Protein AF-A0A7W6CTG7-F1 (afdb_monomer_lite)

Secondary structure (DSSP, 8-state):
--TTTTTHHHHHHHHHHHTT-SSPPPHHHHHHHHTTS---GGGHHHHHHHHHHS-HHHHHHHHHTTS--HHHHHHHHHHTT--TTSHHHHHHHHHHHS---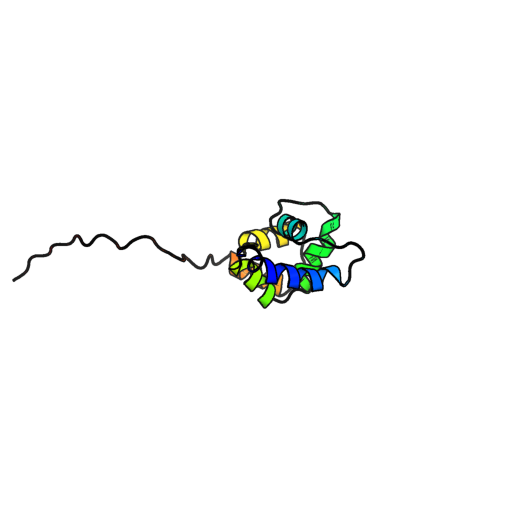-S---S-----------

Structure (mmCIF, N/CA/C/O backbone):
data_AF-A0A7W6CTG7-F1
#
_entry.id   AF-A0A7W6CTG7-F1
#
loop_
_atom_site.group_PDB
_atom_site.id
_atom_site.type_symbol
_atom_site.label_atom_id
_atom_site.label_alt_id
_atom_site.label_comp_id
_atom_site.label_asym_id
_atom_site.label_entity_id
_atom_site.label_seq_id
_atom_site.pdbx_PDB_ins_code
_atom_site.Cartn_x
_atom_site.Cartn_y
_atom_site.Cartn_z
_atom_site.occupancy
_atom_site.B_iso_or_equiv
_atom_site.auth_seq_id
_atom_site.auth_comp_id
_atom_site.auth_asym_id
_atom_site.auth_atom_id
_atom_site.pdbx_PDB_model_num
ATOM 1 N N . MET A 1 1 ? -16.211 -18.720 -2.509 1.00 40.06 1 MET A N 1
ATOM 2 C CA . MET A 1 1 ? -15.768 -18.075 -3.770 1.00 40.06 1 MET A CA 1
ATOM 3 C C . MET A 1 1 ? -16.024 -16.558 -3.731 1.00 40.06 1 MET A C 1
ATOM 5 O O . MET A 1 1 ? -16.484 -15.997 -4.712 1.00 40.06 1 MET A O 1
ATOM 9 N N . ALA A 1 2 ? -15.732 -15.879 -2.614 1.00 39.59 2 ALA A N 1
ATOM 10 C CA . ALA A 1 2 ? -15.791 -14.409 -2.516 1.00 39.59 2 ALA A CA 1
ATOM 11 C C . ALA A 1 2 ? -14.413 -13.816 -2.155 1.00 39.59 2 ALA A C 1
ATOM 13 O O . ALA A 1 2 ? -14.112 -12.680 -2.497 1.00 39.59 2 ALA A O 1
ATOM 14 N N . ASP A 1 3 ? -13.538 -14.623 -1.552 1.00 47.72 3 ASP A N 1
ATOM 15 C CA . ASP A 1 3 ? -12.186 -14.243 -1.124 1.00 47.72 3 ASP A CA 1
ATOM 16 C C . ASP A 1 3 ? -11.181 -14.103 -2.277 1.00 47.72 3 ASP A C 1
ATOM 18 O O . ASP A 1 3 ? -10.159 -13.439 -2.139 1.00 47.72 3 ASP A O 1
ATOM 22 N N . THR A 1 4 ? -11.474 -14.697 -3.439 1.00 46.66 4 THR A N 1
ATOM 23 C CA . THR A 1 4 ? -10.596 -14.642 -4.621 1.00 46.66 4 THR A CA 1
ATOM 24 C C . THR A 1 4 ? -10.667 -13.294 -5.341 1.00 46.66 4 THR A C 1
ATOM 26 O O . THR A 1 4 ? -9.711 -12.917 -6.010 1.00 46.66 4 THR A O 1
ATOM 29 N N . ILE A 1 5 ? -11.781 -12.561 -5.201 1.00 51.59 5 ILE A N 1
ATOM 30 C CA . ILE A 1 5 ? -11.934 -11.230 -5.807 1.00 51.59 5 ILE A CA 1
ATOM 31 C C . ILE A 1 5 ? -11.244 -10.171 -4.944 1.00 51.59 5 ILE A C 1
ATOM 33 O O . ILE A 1 5 ? -10.601 -9.301 -5.502 1.00 51.59 5 ILE A O 1
ATOM 37 N N . LYS A 1 6 ? -11.264 -10.305 -3.609 1.00 55.44 6 LYS A N 1
ATOM 38 C CA . LYS A 1 6 ? -10.716 -9.325 -2.645 1.00 55.44 6 LYS A CA 1
ATOM 39 C C . LYS A 1 6 ? -9.193 -9.114 -2.686 1.00 55.44 6 LYS A C 1
ATOM 41 O O . LYS A 1 6 ? -8.658 -8.423 -1.833 1.00 55.44 6 LYS A O 1
ATOM 46 N N . ASN A 1 7 ? -8.485 -9.756 -3.612 1.00 68.00 7 ASN A N 1
ATOM 47 C CA . ASN A 1 7 ? -7.025 -9.762 -3.641 1.00 68.00 7 ASN A CA 1
ATOM 48 C C . ASN A 1 7 ? -6.444 -9.567 -5.047 1.00 68.00 7 ASN A C 1
ATOM 50 O O . ASN A 1 7 ? -5.247 -9.771 -5.251 1.00 68.00 7 ASN A O 1
ATOM 54 N N . ARG A 1 8 ? -7.241 -9.209 -6.060 1.00 82.06 8 ARG A N 1
ATOM 55 C CA . ARG A 1 8 ? -6.691 -9.115 -7.419 1.00 82.06 8 ARG A CA 1
ATOM 56 C C . ARG A 1 8 ? -5.685 -7.971 -7.524 1.00 82.06 8 ARG A C 1
ATOM 58 O O . ARG A 1 8 ? -4.661 -8.132 -8.194 1.00 82.06 8 ARG A O 1
ATOM 65 N N . ALA A 1 9 ? -5.945 -6.850 -6.859 1.00 86.44 9 ALA A N 1
ATOM 66 C CA . ALA A 1 9 ? -5.051 -5.706 -6.904 1.00 86.44 9 ALA A CA 1
ATOM 67 C C . ALA A 1 9 ? -3.736 -5.975 -6.163 1.00 86.44 9 ALA A C 1
ATOM 69 O O . ALA A 1 9 ? -2.671 -5.651 -6.690 1.00 86.44 9 ALA A O 1
ATOM 70 N N . ILE A 1 10 ? -3.774 -6.675 -5.020 1.00 86.56 10 ILE A N 1
ATOM 71 C CA . ILE A 1 10 ? -2.539 -7.032 -4.308 1.00 86.56 10 ILE A CA 1
ATOM 72 C C . ILE A 1 10 ? -1.659 -7.978 -5.128 1.00 86.56 10 ILE A C 1
ATOM 74 O O . ILE A 1 10 ? -0.447 -7.793 -5.181 1.00 86.56 10 ILE A O 1
ATOM 78 N N . TRP A 1 11 ? -2.245 -8.925 -5.868 1.00 87.62 11 TRP A N 1
ATOM 79 C CA . TRP A 1 11 ? -1.480 -9.774 -6.786 1.00 87.62 11 TRP A CA 1
ATOM 80 C C . TRP A 1 11 ? -0.823 -8.973 -7.916 1.00 87.62 11 TRP A C 1
ATOM 82 O O . TRP A 1 11 ? 0.329 -9.246 -8.257 1.00 87.62 11 TRP A O 1
ATOM 92 N N . ARG A 1 12 ? -1.502 -7.955 -8.466 1.00 87.12 12 ARG A N 1
ATOM 93 C CA . ARG A 1 12 ? -0.895 -7.039 -9.452 1.00 87.12 12 ARG A CA 1
ATOM 94 C C . ARG A 1 12 ? 0.274 -6.270 -8.834 1.00 87.12 12 ARG A C 1
ATOM 96 O O . ARG A 1 12 ? 1.344 -6.223 -9.437 1.00 87.12 12 ARG A O 1
ATOM 103 N N . ALA A 1 13 ? 0.115 -5.744 -7.620 1.00 88.19 13 ALA A N 1
ATOM 104 C CA . ALA A 1 13 ? 1.197 -5.064 -6.910 1.00 88.19 13 ALA A CA 1
ATOM 105 C C . ALA A 1 13 ? 2.403 -5.994 -6.674 1.00 88.19 13 ALA A C 1
ATOM 107 O O . ALA A 1 13 ? 3.537 -5.610 -6.957 1.00 88.19 13 ALA A O 1
ATOM 108 N N . LEU A 1 14 ? 2.163 -7.241 -6.249 1.00 88.12 14 LEU A N 1
ATOM 109 C CA . LEU A 1 14 ? 3.207 -8.248 -6.035 1.00 88.12 14 LEU A CA 1
ATOM 110 C C . LEU A 1 14 ? 4.027 -8.532 -7.292 1.00 88.12 14 LEU A C 1
ATOM 112 O O . LEU A 1 14 ? 5.247 -8.662 -7.198 1.00 88.12 14 LEU A O 1
ATOM 116 N N . THR A 1 15 ? 3.386 -8.619 -8.464 1.00 87.25 15 THR A N 1
ATOM 117 C CA . THR A 1 15 ? 4.116 -8.846 -9.722 1.00 87.25 15 THR A CA 1
ATOM 118 C C . THR A 1 15 ? 5.082 -7.713 -10.049 1.00 87.25 15 THR A C 1
ATOM 120 O O . THR A 1 15 ? 6.165 -7.979 -10.563 1.00 87.25 15 THR A O 1
ATOM 123 N N . THR A 1 16 ? 4.735 -6.476 -9.692 1.00 86.12 16 THR A N 1
ATOM 124 C CA . THR A 1 16 ? 5.599 -5.311 -9.891 1.00 86.12 16 THR A CA 1
ATOM 125 C C . THR A 1 16 ? 6.745 -5.290 -8.881 1.00 86.12 16 THR A C 1
ATOM 127 O O . THR A 1 16 ? 7.904 -5.213 -9.273 1.00 86.12 16 THR A O 1
ATOM 130 N N . ILE A 1 17 ? 6.452 -5.415 -7.582 1.00 86.62 17 ILE A N 1
ATOM 131 C CA . ILE A 1 17 ? 7.466 -5.208 -6.533 1.00 86.62 17 ILE A CA 1
ATOM 132 C C . ILE A 1 17 ? 8.436 -6.383 -6.363 1.00 86.62 17 ILE A C 1
ATOM 134 O O . ILE A 1 17 ? 9.547 -6.182 -5.880 1.00 86.62 17 ILE A O 1
ATOM 138 N N . ASN A 1 18 ? 8.036 -7.605 -6.735 1.00 85.81 18 ASN A N 1
ATOM 139 C CA . ASN A 1 18 ? 8.914 -8.776 -6.654 1.00 85.81 18 ASN A CA 1
ATOM 140 C C . ASN A 1 18 ? 9.804 -8.933 -7.894 1.00 85.81 18 ASN A C 1
ATOM 142 O O . ASN A 1 18 ? 10.851 -9.562 -7.789 1.00 85.81 18 ASN A O 1
ATOM 146 N N . ALA A 1 19 ? 9.440 -8.358 -9.048 1.00 78.75 19 ALA A N 1
ATOM 147 C CA . ALA A 1 19 ? 10.232 -8.477 -10.275 1.00 78.75 19 ALA A CA 1
ATOM 148 C C . ALA A 1 19 ? 11.707 -8.033 -10.127 1.00 78.75 19 ALA A C 1
ATOM 150 O O . ALA A 1 19 ? 12.576 -8.723 -10.664 1.00 78.75 19 ALA A O 1
ATOM 151 N N . PRO A 1 20 ? 12.034 -6.943 -9.399 1.00 69.50 20 PRO A N 1
ATOM 152 C CA . PRO A 1 20 ? 13.422 -6.517 -9.222 1.00 69.50 20 PRO A CA 1
ATOM 153 C C . PRO A 1 20 ? 14.147 -7.129 -8.006 1.00 69.50 20 PRO A C 1
ATOM 155 O O . PRO A 1 20 ? 15.331 -6.838 -7.824 1.00 69.50 20 PRO A O 1
ATOM 158 N N . LEU A 1 21 ? 13.492 -7.928 -7.148 1.00 73.19 21 LEU A N 1
ATOM 159 C CA . LEU A 1 21 ? 14.037 -8.311 -5.833 1.00 73.19 21 LEU A CA 1
ATOM 160 C C . LEU A 1 21 ? 14.319 -9.822 -5.700 1.00 73.19 21 LEU A C 1
ATOM 162 O O . LEU A 1 21 ? 13.500 -10.644 -6.096 1.00 73.19 21 LEU A O 1
ATOM 166 N N . PRO A 1 22 ? 15.453 -10.220 -5.082 1.00 69.00 22 PRO A N 1
ATOM 167 C CA . PRO A 1 22 ? 15.849 -11.629 -4.962 1.00 69.00 22 PRO A CA 1
ATOM 168 C C . PRO A 1 22 ? 15.003 -12.426 -3.957 1.00 69.00 22 PRO A C 1
ATOM 170 O O . PRO A 1 22 ? 14.952 -13.652 -4.026 1.00 69.00 22 PRO A O 1
ATOM 173 N N . SER A 1 23 ? 14.349 -11.737 -3.021 1.00 78.62 23 SER A N 1
ATOM 174 C CA . SER A 1 23 ? 13.447 -12.332 -2.036 1.00 78.62 23 SER A CA 1
ATOM 175 C C . SER A 1 23 ? 12.024 -11.920 -2.365 1.00 78.62 23 SER A C 1
ATOM 177 O O . SER A 1 23 ? 11.749 -10.727 -2.476 1.00 78.62 23 SER A O 1
ATOM 179 N N . HIS A 1 24 ? 11.120 -12.886 -2.490 1.00 85.75 24 HIS A N 1
ATOM 180 C CA . HIS A 1 24 ? 9.713 -12.601 -2.749 1.00 85.75 24 HIS A CA 1
ATOM 181 C C . HIS A 1 24 ? 8.986 -12.304 -1.436 1.00 85.75 24 HIS A C 1
ATOM 183 O O . HIS A 1 24 ? 9.096 -13.071 -0.478 1.00 85.75 24 HIS A O 1
ATOM 189 N N . ILE A 1 25 ? 8.236 -11.206 -1.407 1.00 89.06 25 ILE A N 1
ATOM 190 C CA . ILE A 1 25 ? 7.232 -10.946 -0.373 1.00 89.06 25 ILE A CA 1
ATOM 191 C C . ILE A 1 25 ? 5.900 -11.557 -0.821 1.00 89.06 25 ILE A C 1
ATOM 193 O O . ILE A 1 25 ? 5.593 -11.556 -2.018 1.00 89.06 25 ILE A O 1
ATOM 197 N N . ASP A 1 26 ? 5.127 -12.108 0.112 1.00 89.25 26 ASP A N 1
ATOM 198 C CA . ASP A 1 26 ? 3.773 -12.594 -0.160 1.00 89.25 26 ASP A CA 1
ATOM 199 C C . ASP A 1 26 ? 2.718 -11.501 0.113 1.00 89.25 26 ASP A C 1
ATOM 201 O O . ASP A 1 26 ? 3.028 -10.440 0.660 1.00 89.25 26 ASP A O 1
ATOM 205 N N . ALA A 1 27 ? 1.470 -11.752 -0.287 1.00 88.00 27 ALA A N 1
ATOM 206 C CA . ALA A 1 27 ? 0.365 -10.803 -0.155 1.00 88.00 27 ALA A CA 1
ATOM 207 C C . ALA A 1 27 ? 0.079 -10.422 1.307 1.00 88.00 27 ALA A C 1
ATOM 209 O O . ALA A 1 27 ? -0.122 -9.244 1.609 1.00 88.00 27 ALA A O 1
ATOM 210 N N . ASP A 1 28 ? 0.080 -11.400 2.211 1.00 88.62 28 ASP A N 1
ATOM 211 C CA . ASP A 1 28 ? -0.202 -11.185 3.629 1.00 88.62 28 ASP A CA 1
ATOM 212 C C . ASP A 1 28 ? 0.909 -10.352 4.270 1.00 88.62 28 ASP A C 1
ATOM 214 O O . ASP A 1 28 ? 0.640 -9.313 4.872 1.00 88.62 28 ASP A O 1
ATOM 218 N N . THR A 1 29 ? 2.172 -10.715 4.017 1.00 90.31 29 THR A N 1
ATOM 219 C CA . THR A 1 29 ? 3.319 -9.956 4.531 1.00 90.31 29 THR A CA 1
ATOM 220 C C . THR A 1 29 ? 3.353 -8.528 3.982 1.00 90.31 29 THR A C 1
ATOM 222 O O . THR A 1 29 ? 3.607 -7.592 4.740 1.00 90.31 29 THR A O 1
ATOM 225 N N . LEU A 1 30 ? 3.060 -8.318 2.690 1.00 89.88 30 LEU A N 1
ATOM 226 C CA . LEU A 1 30 ? 2.980 -6.970 2.117 1.00 89.88 30 LEU A CA 1
ATOM 227 C C . LEU A 1 30 ? 1.890 -6.143 2.808 1.00 89.88 30 LEU A C 1
ATOM 229 O O . LEU A 1 30 ? 2.149 -5.012 3.220 1.00 89.88 30 LEU A O 1
ATOM 233 N N . THR A 1 31 ? 0.697 -6.713 2.979 1.00 90.00 31 THR A N 1
ATOM 234 C CA . THR A 1 31 ? -0.419 -6.044 3.665 1.00 90.00 31 THR A CA 1
ATOM 235 C C . THR A 1 31 ? -0.051 -5.713 5.105 1.00 90.00 31 THR A C 1
ATOM 237 O O . THR A 1 31 ? -0.241 -4.582 5.548 1.00 90.00 31 THR A O 1
ATOM 240 N N . ALA A 1 32 ? 0.560 -6.657 5.823 1.00 90.81 32 ALA A N 1
ATOM 241 C CA . ALA A 1 32 ? 1.022 -6.456 7.188 1.00 90.81 32 ALA A CA 1
ATOM 242 C C . ALA A 1 32 ? 2.090 -5.353 7.283 1.00 90.81 32 ALA A C 1
ATOM 244 O O . ALA A 1 32 ? 2.087 -4.588 8.249 1.00 90.81 32 ALA A O 1
ATOM 245 N N . CYS A 1 33 ? 2.977 -5.223 6.293 1.00 92.06 33 CYS A N 1
ATOM 246 C CA . CYS A 1 33 ? 3.957 -4.137 6.230 1.00 92.06 33 CYS A CA 1
ATOM 247 C C . CYS A 1 33 ? 3.328 -2.769 5.936 1.00 92.06 33 CYS A C 1
ATOM 249 O O . CYS A 1 33 ? 3.736 -1.775 6.540 1.00 92.06 33 CYS A O 1
ATOM 251 N N . LEU A 1 34 ? 2.330 -2.710 5.050 1.00 91.31 34 LEU A N 1
ATOM 252 C CA . LEU A 1 34 ? 1.578 -1.486 4.742 1.00 91.31 34 LEU A CA 1
ATOM 253 C C . LEU A 1 34 ? 0.656 -1.065 5.898 1.00 91.31 34 LEU A C 1
ATOM 255 O O . LEU A 1 34 ? 0.436 0.121 6.112 1.00 91.31 34 LEU A O 1
ATOM 259 N N . ALA A 1 35 ? 0.150 -2.021 6.675 1.00 92.38 35 ALA A N 1
ATOM 260 C CA . ALA A 1 35 ? -0.651 -1.780 7.874 1.00 92.38 35 ALA A CA 1
ATOM 261 C C . ALA A 1 35 ? 0.196 -1.588 9.146 1.00 92.38 35 ALA A C 1
ATOM 263 O O . ALA A 1 35 ? -0.357 -1.476 10.239 1.00 92.38 35 ALA A O 1
ATOM 264 N N . LEU A 1 36 ? 1.532 -1.600 9.033 1.00 92.62 36 LEU A N 1
ATOM 265 C CA . LEU A 1 36 ? 2.479 -1.529 10.157 1.00 92.62 36 LEU A CA 1
ATOM 266 C C . LEU A 1 36 ? 2.287 -2.615 11.231 1.00 92.62 36 LEU A C 1
ATOM 268 O O . LEU A 1 36 ? 2.768 -2.485 12.355 1.00 92.62 36 LEU A O 1
ATOM 272 N N . SER A 1 37 ? 1.633 -3.718 10.872 1.00 91.00 37 SER A N 1
ATOM 273 C CA . SER A 1 37 ? 1.531 -4.924 11.700 1.00 91.00 37 SER A CA 1
ATOM 274 C C . SER A 1 37 ? 2.815 -5.762 11.650 1.00 91.00 37 SER A C 1
ATOM 276 O O . SER A 1 37 ? 3.098 -6.513 12.578 1.00 91.00 37 SER A O 1
ATOM 278 N N . THR A 1 38 ? 3.621 -5.612 10.592 1.00 91.25 38 THR A N 1
ATOM 279 C CA . THR A 1 38 ? 4.978 -6.168 10.475 1.00 91.25 38 THR A CA 1
ATOM 280 C C . THR A 1 38 ? 5.960 -5.063 10.103 1.00 91.25 38 THR A C 1
ATOM 282 O O . THR A 1 38 ? 5.827 -4.429 9.061 1.00 91.25 38 THR A O 1
ATOM 285 N N . THR A 1 39 ? 6.984 -4.856 10.930 1.00 92.19 39 THR A N 1
ATOM 286 C CA . THR A 1 39 ? 7.960 -3.757 10.793 1.00 92.19 39 THR A CA 1
ATOM 287 C C . THR A 1 39 ? 9.391 -4.247 10.564 1.00 92.19 39 THR A C 1
ATOM 289 O O . THR A 1 39 ? 10.361 -3.545 10.843 1.00 92.19 39 THR A O 1
ATOM 292 N N . ASP A 1 40 ? 9.542 -5.466 10.043 1.00 91.06 40 ASP A N 1
ATOM 293 C CA . ASP A 1 40 ? 10.856 -6.051 9.784 1.00 91.06 40 ASP A CA 1
ATOM 294 C C . ASP A 1 40 ? 11.602 -5.274 8.675 1.00 91.06 40 ASP A C 1
ATOM 296 O O . ASP A 1 40 ? 11.107 -5.179 7.545 1.00 91.06 40 ASP A O 1
ATOM 300 N N . PRO A 1 41 ? 12.804 -4.734 8.956 1.00 88.38 41 PRO A N 1
ATOM 301 C CA . PRO A 1 41 ? 13.523 -3.856 8.037 1.00 88.38 41 PRO A CA 1
ATOM 302 C C . PRO A 1 41 ? 13.896 -4.523 6.710 1.00 88.38 41 PRO A C 1
ATOM 304 O O . PRO A 1 41 ? 14.150 -3.812 5.734 1.00 88.38 41 PRO A O 1
ATOM 307 N N . ARG A 1 42 ? 13.893 -5.863 6.630 1.00 89.62 42 ARG A N 1
ATOM 308 C CA . ARG A 1 42 ? 14.159 -6.594 5.383 1.00 89.62 42 ARG A CA 1
ATOM 309 C C . ARG A 1 42 ? 13.132 -6.297 4.285 1.00 89.62 42 ARG A C 1
ATOM 311 O O . ARG A 1 42 ? 13.456 -6.462 3.114 1.00 89.62 42 ARG A O 1
ATOM 318 N N . TRP A 1 43 ? 11.923 -5.863 4.658 1.00 90.50 43 TRP A N 1
ATOM 319 C CA . TRP A 1 43 ? 10.819 -5.572 3.734 1.0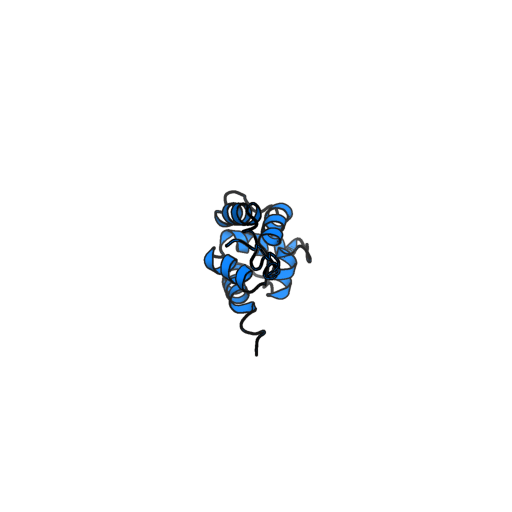0 90.50 43 TRP A CA 1
ATOM 320 C C . TRP A 1 43 ? 10.771 -4.116 3.273 1.00 90.50 43 TRP A C 1
ATOM 322 O O . TRP A 1 43 ? 10.040 -3.788 2.340 1.00 90.50 43 TRP A O 1
ATOM 332 N N . ARG A 1 44 ? 11.594 -3.237 3.858 1.00 89.25 44 ARG A N 1
ATOM 333 C CA . ARG A 1 44 ? 11.734 -1.842 3.419 1.00 89.25 44 ARG A CA 1
ATOM 334 C C . ARG A 1 44 ? 11.938 -1.682 1.901 1.00 89.25 44 ARG A C 1
ATOM 336 O O . ARG A 1 44 ? 11.284 -0.801 1.342 1.00 89.25 44 ARG A O 1
ATOM 343 N N . PRO A 1 45 ? 12.788 -2.469 1.201 1.00 89.06 45 PRO A N 1
ATOM 344 C CA . PRO A 1 45 ? 12.916 -2.353 -0.253 1.00 89.06 45 PRO A CA 1
ATOM 345 C C . PRO A 1 45 ? 11.611 -2.662 -0.999 1.00 89.06 45 PRO A C 1
ATOM 347 O O . PRO A 1 45 ? 11.283 -1.935 -1.933 1.00 89.06 45 PRO A O 1
ATOM 350 N N . HIS A 1 46 ? 10.836 -3.663 -0.568 1.00 89.88 46 HIS A N 1
ATOM 351 C CA . HIS A 1 46 ? 9.536 -3.995 -1.167 1.00 89.88 46 HIS A CA 1
ATOM 352 C C . HIS A 1 46 ? 8.508 -2.890 -0.951 1.00 89.88 46 HIS A C 1
ATOM 354 O O . HIS A 1 46 ? 7.807 -2.516 -1.886 1.00 89.88 46 HIS A O 1
ATOM 360 N N . VAL A 1 47 ? 8.450 -2.325 0.257 1.00 90.12 47 VAL A N 1
ATOM 361 C CA . VAL A 1 47 ? 7.537 -1.215 0.563 1.00 90.12 47 VAL A CA 1
ATOM 362 C C . VAL A 1 47 ? 7.912 0.035 -0.238 1.00 90.12 47 VAL A C 1
ATOM 364 O O . VAL A 1 47 ? 7.043 0.687 -0.806 1.00 90.12 47 VAL A O 1
ATOM 367 N N . ARG A 1 48 ? 9.204 0.353 -0.377 1.00 89.56 48 ARG A N 1
ATOM 368 C CA . ARG A 1 48 ? 9.646 1.466 -1.236 1.00 89.56 48 ARG A CA 1
ATOM 369 C C . ARG A 1 48 ? 9.321 1.226 -2.712 1.00 89.56 48 ARG A C 1
ATOM 371 O O . ARG A 1 48 ? 8.856 2.147 -3.376 1.00 89.56 48 ARG A O 1
ATOM 378 N N . ALA A 1 49 ? 9.527 0.007 -3.212 1.00 89.44 49 ALA A N 1
ATOM 379 C CA . ALA A 1 49 ? 9.148 -0.367 -4.575 1.00 89.44 49 ALA A CA 1
ATOM 380 C C . ALA A 1 49 ? 7.633 -0.249 -4.794 1.00 89.44 49 ALA A C 1
ATOM 382 O O . ALA A 1 49 ? 7.210 0.218 -5.846 1.00 89.44 49 ALA A O 1
ATOM 383 N N . PHE A 1 50 ? 6.821 -0.580 -3.784 1.00 91.19 50 PHE A N 1
ATOM 384 C CA . PHE A 1 50 ? 5.371 -0.403 -3.836 1.00 91.19 50 PHE A CA 1
ATOM 385 C C . PHE A 1 50 ? 4.992 1.053 -4.128 1.00 91.19 50 PHE A C 1
ATOM 387 O O . PHE A 1 50 ? 4.337 1.324 -5.128 1.00 91.19 50 PHE A O 1
ATOM 394 N N . PHE A 1 51 ? 5.468 2.005 -3.323 1.00 90.12 51 PHE A N 1
ATOM 395 C CA . PHE A 1 51 ? 5.130 3.419 -3.523 1.00 90.12 51 PHE A CA 1
ATOM 396 C C . PHE A 1 51 ? 5.744 4.026 -4.787 1.00 90.12 51 PHE A C 1
ATOM 398 O O . PHE A 1 51 ? 5.213 5.002 -5.308 1.00 90.12 51 PHE A O 1
ATOM 405 N N . ARG A 1 52 ? 6.843 3.464 -5.293 1.00 88.31 52 ARG A N 1
ATOM 406 C CA . ARG A 1 52 ? 7.533 3.988 -6.474 1.00 88.31 52 ARG A CA 1
ATOM 407 C C . ARG A 1 52 ? 6.990 3.444 -7.795 1.00 88.31 52 ARG A C 1
ATOM 409 O O . ARG A 1 52 ? 6.928 4.190 -8.764 1.00 88.31 52 ARG A O 1
ATOM 416 N N . GLU A 1 53 ? 6.674 2.153 -7.855 1.00 88.75 53 GLU A N 1
ATOM 417 C CA . GLU A 1 53 ? 6.451 1.444 -9.124 1.00 88.75 53 GLU A CA 1
ATOM 418 C C . GLU A 1 53 ? 5.015 0.954 -9.312 1.00 88.75 53 GLU A C 1
ATOM 420 O O . GLU A 1 53 ? 4.594 0.707 -10.442 1.00 88.75 53 GLU A O 1
ATOM 425 N N . VAL A 1 54 ? 4.240 0.800 -8.234 1.00 90.38 54 VAL A N 1
ATOM 426 C CA . VAL A 1 54 ? 2.840 0.386 -8.360 1.00 90.38 54 VAL A CA 1
ATOM 427 C C . VAL A 1 54 ? 2.013 1.580 -8.827 1.00 90.38 54 VAL A C 1
ATOM 429 O O . VAL A 1 54 ? 2.054 2.654 -8.234 1.00 90.38 54 VAL A O 1
ATOM 432 N N . GLY A 1 55 ? 1.261 1.393 -9.912 1.00 89.31 55 GLY A N 1
ATOM 433 C CA . GLY A 1 55 ? 0.393 2.435 -10.453 1.00 89.31 55 GLY A CA 1
ATOM 434 C C . GLY A 1 55 ? -0.725 2.819 -9.481 1.00 89.31 55 GLY A C 1
ATOM 435 O O . GLY A 1 55 ? -1.281 1.961 -8.790 1.00 89.31 55 GLY A O 1
ATOM 436 N N . VAL A 1 56 ? -1.092 4.102 -9.480 1.00 89.81 56 VAL A N 1
ATOM 437 C CA . VAL A 1 56 ? -2.146 4.674 -8.625 1.00 89.81 56 VAL A CA 1
ATOM 438 C C . VAL A 1 56 ? -3.479 3.922 -8.728 1.00 89.81 56 VAL A C 1
ATOM 440 O O . VAL A 1 56 ? -4.149 3.702 -7.724 1.00 89.81 56 VAL A O 1
ATOM 443 N N . GLU A 1 57 ? -3.825 3.440 -9.924 1.00 89.88 57 GLU A N 1
ATOM 444 C CA . GLU A 1 57 ? -5.024 2.635 -10.186 1.00 89.88 57 GLU A CA 1
ATOM 445 C C . GLU A 1 57 ? -5.058 1.343 -9.355 1.00 89.88 57 GLU A C 1
ATOM 447 O O . GLU A 1 57 ? -6.094 0.985 -8.807 1.00 89.88 57 GLU A O 1
ATOM 452 N N . VAL A 1 58 ? -3.908 0.679 -9.194 1.00 91.06 58 VAL A N 1
ATOM 453 C CA . VAL A 1 58 ? -3.792 -0.571 -8.433 1.00 91.06 58 VAL A CA 1
ATOM 454 C C . VAL A 1 58 ? -3.880 -0.282 -6.940 1.00 91.06 58 VAL A C 1
ATOM 456 O O . VAL A 1 58 ? -4.532 -1.025 -6.214 1.00 91.06 58 VAL A O 1
ATOM 459 N N . ILE A 1 59 ? -3.265 0.812 -6.482 1.00 91.06 59 ILE A N 1
ATOM 460 C CA . ILE A 1 59 ? -3.354 1.255 -5.085 1.00 91.06 59 ILE A CA 1
ATOM 461 C C . ILE A 1 59 ? -4.811 1.586 -4.735 1.00 91.06 59 ILE A C 1
ATOM 463 O O . ILE A 1 59 ? -5.300 1.176 -3.685 1.00 91.06 59 ILE A O 1
ATOM 467 N N . MET A 1 60 ? -5.522 2.276 -5.628 1.00 90.25 60 MET A N 1
ATOM 468 C CA . MET A 1 60 ? -6.938 2.590 -5.457 1.00 90.25 60 MET A CA 1
ATOM 469 C C . MET A 1 60 ? -7.805 1.326 -5.430 1.00 90.25 60 MET A C 1
ATOM 471 O O . MET A 1 60 ? -8.626 1.191 -4.524 1.00 90.25 60 MET A O 1
ATOM 475 N N . ASP A 1 61 ? -7.598 0.379 -6.353 1.00 90.50 61 ASP A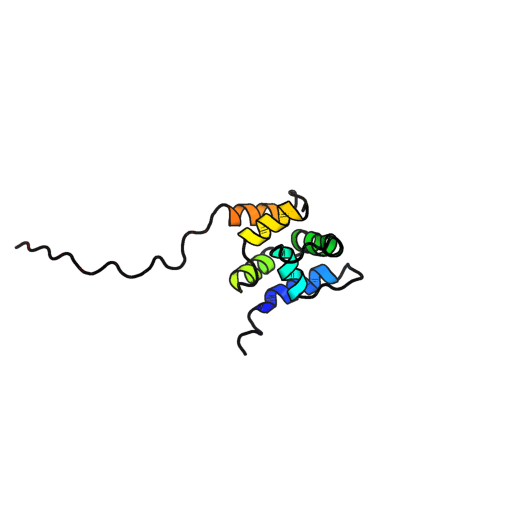 N 1
ATOM 476 C CA . ASP A 1 61 ? -8.292 -0.914 -6.323 1.00 90.50 61 ASP A CA 1
ATOM 477 C C . ASP A 1 61 ? -8.042 -1.652 -4.993 1.00 90.50 61 ASP A C 1
ATOM 479 O O . ASP A 1 61 ? -8.989 -2.154 -4.400 1.00 90.50 61 ASP A O 1
ATOM 483 N N . MET A 1 62 ? -6.812 -1.658 -4.457 1.00 89.94 62 MET A N 1
ATOM 484 C CA . MET A 1 62 ? -6.516 -2.285 -3.154 1.00 89.94 62 MET A CA 1
ATOM 485 C C . MET A 1 62 ? -7.303 -1.654 -1.996 1.00 89.94 62 MET A C 1
ATOM 487 O O . MET A 1 62 ? -7.702 -2.359 -1.066 1.00 89.94 62 MET A O 1
ATOM 491 N N . VAL A 1 63 ? -7.521 -0.336 -2.038 1.00 90.06 63 VAL A N 1
ATOM 492 C CA . VAL A 1 63 ? -8.332 0.367 -1.036 1.00 90.06 63 VAL A CA 1
ATOM 493 C C . VAL A 1 63 ? -9.817 0.040 -1.203 1.00 90.06 63 VAL A C 1
ATOM 495 O O . VAL A 1 63 ? -10.488 -0.256 -0.218 1.00 90.06 63 VAL A O 1
ATOM 498 N N . VAL A 1 64 ? -10.328 0.029 -2.438 1.00 89.31 64 VAL A N 1
ATOM 499 C CA . VAL A 1 64 ? -11.729 -0.320 -2.747 1.00 89.31 64 VAL A CA 1
ATOM 500 C C . VAL A 1 64 ? -12.041 -1.780 -2.401 1.00 89.31 64 VAL A C 1
ATOM 502 O O . VAL A 1 64 ? -13.115 -2.078 -1.881 1.00 89.31 64 VAL A O 1
ATOM 505 N N . GLU A 1 65 ? -11.098 -2.694 -2.636 1.00 87.50 65 GLU A N 1
ATOM 506 C CA . GLU A 1 65 ? -11.186 -4.107 -2.245 1.00 87.50 65 GLU A CA 1
ATOM 507 C C . GLU A 1 65 ? -11.122 -4.302 -0.715 1.00 87.50 65 GLU A C 1
ATOM 509 O O . GLU A 1 65 ? -11.459 -5.379 -0.216 1.00 87.50 65 GLU A O 1
ATOM 514 N N . GLY A 1 66 ? -10.725 -3.268 0.037 1.00 85.69 66 GLY A N 1
ATOM 515 C CA . GLY A 1 66 ? -10.623 -3.286 1.495 1.00 85.69 66 GLY A CA 1
ATOM 516 C C . GLY A 1 66 ? -9.381 -4.002 2.028 1.00 85.69 66 GLY A C 1
ATOM 517 O O . GLY A 1 66 ? -9.344 -4.351 3.206 1.00 85.69 66 GLY A O 1
ATOM 518 N N . ALA A 1 67 ? -8.371 -4.235 1.184 1.00 86.25 67 ALA A N 1
ATOM 519 C CA . ALA A 1 67 ? -7.110 -4.852 1.598 1.00 86.25 67 ALA A CA 1
ATOM 520 C C . ALA A 1 67 ? -6.258 -3.896 2.451 1.00 86.25 67 ALA A C 1
ATOM 522 O O . ALA A 1 67 ? -5.509 -4.329 3.324 1.00 86.25 67 ALA A O 1
ATOM 523 N N . ILE A 1 68 ? -6.373 -2.589 2.207 1.00 89.69 68 ILE A N 1
ATOM 524 C CA . ILE A 1 68 ? -5.652 -1.541 2.933 1.00 89.69 68 ILE A CA 1
ATOM 525 C C . ILE A 1 68 ? -6.489 -0.255 2.974 1.00 89.69 68 ILE A C 1
ATOM 527 O O . ILE A 1 68 ? -7.469 -0.119 2.248 1.00 89.69 68 ILE A O 1
ATOM 531 N N . THR A 1 69 ? -6.111 0.707 3.815 1.00 90.56 69 THR A N 1
ATOM 532 C CA . THR A 1 69 ? -6.751 2.033 3.878 1.00 90.56 69 THR A CA 1
ATOM 533 C C . THR A 1 69 ? -5.750 3.143 3.565 1.00 90.56 69 THR A C 1
ATOM 535 O O . THR A 1 69 ? -4.549 2.977 3.795 1.00 90.56 69 THR A O 1
ATOM 538 N N . PHE A 1 70 ? -6.230 4.301 3.095 1.00 91.56 70 PHE A N 1
ATOM 539 C CA . PHE A 1 70 ? -5.377 5.479 2.879 1.00 91.56 70 PHE A CA 1
ATOM 540 C C . PHE A 1 70 ? -4.669 5.944 4.160 1.00 91.56 70 PHE A C 1
ATOM 542 O O . PHE A 1 70 ? -3.504 6.328 4.103 1.00 91.56 70 PHE A O 1
ATOM 549 N N . ASP A 1 71 ? -5.319 5.830 5.322 1.00 91.62 71 ASP A N 1
ATOM 550 C CA . ASP A 1 71 ? -4.701 6.108 6.626 1.00 91.62 71 ASP A CA 1
ATOM 551 C C . ASP A 1 71 ? -3.501 5.184 6.896 1.00 91.62 71 ASP A C 1
ATOM 553 O O . ASP A 1 71 ? -2.419 5.650 7.260 1.00 91.62 71 ASP A O 1
ATOM 557 N N . SER A 1 72 ? -3.659 3.879 6.656 1.00 91.81 72 SER A N 1
ATOM 558 C CA . SER A 1 72 ? -2.569 2.910 6.827 1.00 91.81 72 SER A CA 1
ATOM 559 C C . SER A 1 72 ? -1.414 3.178 5.860 1.00 91.81 72 SER A C 1
ATOM 561 O O . SER A 1 72 ? -0.259 3.210 6.279 1.00 91.81 72 SER A O 1
ATOM 563 N N . LEU A 1 73 ? -1.716 3.462 4.589 1.00 92.56 73 LEU A N 1
ATOM 564 C CA . LEU A 1 73 ? -0.706 3.812 3.588 1.00 92.56 73 LEU A CA 1
ATOM 565 C C . LEU A 1 73 ? 0.044 5.103 3.949 1.00 92.56 73 LEU A C 1
ATOM 567 O O . LEU A 1 73 ? 1.268 5.147 3.845 1.00 92.56 73 LEU A O 1
ATOM 571 N N . SER A 1 74 ? -0.666 6.129 4.423 1.00 92.31 74 SER A N 1
ATOM 572 C CA . SER A 1 74 ? -0.074 7.390 4.887 1.00 92.31 74 SER A CA 1
ATOM 573 C C . SER A 1 74 ? 0.898 7.162 6.050 1.00 92.31 74 SER A C 1
ATOM 575 O O . SER A 1 74 ? 2.047 7.606 6.007 1.00 92.31 74 SER A O 1
ATOM 577 N N . LYS A 1 75 ? 0.491 6.367 7.050 1.00 92.50 75 LYS A N 1
ATOM 578 C CA . LYS A 1 75 ? 1.362 5.972 8.169 1.00 92.50 75 LYS A CA 1
ATOM 579 C C . LYS A 1 75 ? 2.576 5.173 7.696 1.00 92.50 75 LYS A C 1
ATOM 581 O O . LYS A 1 75 ? 3.681 5.391 8.194 1.00 92.50 75 LYS A O 1
ATOM 586 N N . ALA A 1 76 ? 2.394 4.276 6.728 1.00 92.50 76 ALA A N 1
ATOM 587 C CA . ALA A 1 76 ? 3.479 3.488 6.157 1.00 92.50 76 ALA A CA 1
ATOM 588 C C . ALA A 1 76 ? 4.518 4.351 5.428 1.00 92.50 76 ALA A C 1
ATOM 590 O O . ALA A 1 76 ? 5.711 4.105 5.601 1.00 92.50 76 ALA A O 1
ATOM 591 N N . ILE A 1 77 ? 4.102 5.384 4.687 1.00 91.88 77 ILE A N 1
ATOM 592 C CA . ILE A 1 77 ? 5.021 6.341 4.043 1.00 91.88 77 ILE A CA 1
ATOM 593 C C . ILE A 1 77 ? 5.950 6.969 5.086 1.00 91.88 77 ILE A C 1
ATOM 595 O O . ILE A 1 77 ? 7.168 6.970 4.905 1.00 91.88 77 ILE A O 1
ATOM 599 N N . SER A 1 78 ? 5.386 7.457 6.195 1.00 90.50 78 SER A N 1
ATOM 600 C CA . SER A 1 78 ? 6.161 8.076 7.274 1.00 90.50 78 SER A CA 1
ATOM 601 C C . SER A 1 78 ? 7.060 7.080 8.009 1.00 90.50 78 SER A C 1
ATOM 603 O O . SER A 1 78 ? 8.205 7.401 8.308 1.00 90.50 78 SER A O 1
ATOM 605 N N . PHE A 1 79 ? 6.571 5.872 8.300 1.00 92.56 79 PHE A N 1
ATOM 606 C CA . PHE A 1 79 ? 7.338 4.874 9.052 1.00 92.56 79 PHE A CA 1
ATOM 607 C C . PHE A 1 79 ? 8.514 4.302 8.251 1.00 92.56 79 PHE A C 1
ATOM 609 O O . PHE A 1 79 ? 9.622 4.170 8.770 1.00 92.56 79 PHE A O 1
ATOM 616 N N . TRP A 1 80 ? 8.284 3.954 6.983 1.00 90.38 80 TRP A N 1
ATOM 617 C CA . TRP A 1 80 ? 9.296 3.327 6.129 1.00 90.38 80 TRP A CA 1
ATOM 618 C C . TRP A 1 80 ? 10.260 4.328 5.487 1.00 90.38 80 TRP A C 1
ATOM 620 O O . TRP A 1 80 ? 11.182 3.909 4.766 1.00 90.38 80 TRP A O 1
ATOM 630 N N . ASP A 1 81 ? 10.076 5.621 5.785 1.00 88.44 81 ASP A N 1
ATOM 631 C CA . ASP A 1 81 ? 10.869 6.724 5.250 1.00 88.44 81 ASP A CA 1
ATOM 632 C C . ASP A 1 81 ? 10.853 6.648 3.715 1.00 88.44 81 ASP A C 1
ATOM 634 O O . ASP A 1 81 ? 11.866 6.425 3.051 1.00 88.44 81 ASP A O 1
ATOM 638 N N . VAL A 1 82 ? 9.641 6.645 3.156 1.00 85.88 82 VAL A N 1
ATOM 639 C CA . VAL A 1 82 ? 9.417 6.634 1.708 1.00 85.88 82 VAL A CA 1
ATOM 640 C C . VAL A 1 82 ? 9.602 8.051 1.189 1.00 85.88 82 VAL A C 1
ATOM 642 O O . VAL A 1 82 ? 9.125 9.003 1.802 1.00 85.88 82 VAL A O 1
ATOM 645 N N . ASP A 1 83 ? 10.300 8.164 0.063 1.00 83.75 83 ASP A N 1
ATOM 646 C CA . ASP A 1 83 ? 10.643 9.442 -0.548 1.00 83.75 83 ASP A CA 1
ATOM 647 C C . ASP A 1 83 ? 9.380 10.245 -0.898 1.00 83.75 83 ASP A C 1
ATOM 649 O O . ASP A 1 83 ? 8.447 9.724 -1.519 1.00 83.75 83 ASP A O 1
ATOM 653 N N . GLU A 1 84 ? 9.332 11.502 -0.457 1.00 72.44 84 GLU A N 1
ATOM 654 C CA . GLU A 1 84 ? 8.146 12.356 -0.591 1.00 72.44 84 GLU A CA 1
ATOM 655 C C . GLU A 1 84 ? 7.940 12.841 -2.031 1.00 72.44 84 GLU A C 1
ATOM 657 O O . GLU A 1 84 ? 6.823 13.203 -2.401 1.00 72.44 84 GLU A O 1
ATOM 662 N N . ASP A 1 85 ? 8.992 12.792 -2.853 1.00 77.06 85 ASP A N 1
ATOM 663 C CA . ASP A 1 85 ? 8.950 13.137 -4.273 1.00 77.06 85 ASP A CA 1
ATOM 664 C C . ASP A 1 85 ? 8.232 12.076 -5.127 1.00 77.06 85 ASP A C 1
ATOM 666 O O . ASP A 1 85 ? 7.985 12.286 -6.318 1.00 77.06 85 ASP 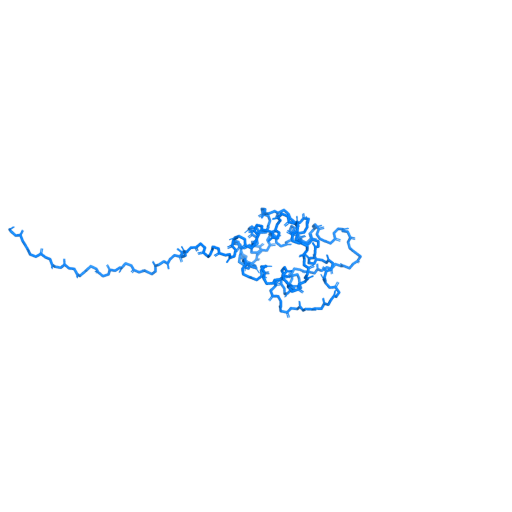A O 1
ATOM 670 N N . TYR A 1 86 ? 7.861 10.926 -4.550 1.00 81.62 86 TYR A N 1
ATOM 671 C CA . TYR A 1 86 ? 7.044 9.943 -5.254 1.00 81.62 86 TYR A CA 1
ATOM 672 C C . TYR A 1 86 ? 5.606 10.448 -5.399 1.00 81.62 86 TYR A C 1
ATOM 674 O O . TYR A 1 86 ? 4.911 10.695 -4.414 1.00 81.62 86 TYR A O 1
ATOM 682 N N . GLU A 1 87 ? 5.133 10.535 -6.646 1.00 80.44 87 GLU A N 1
ATOM 683 C CA . GLU A 1 87 ? 3.783 11.004 -6.997 1.00 80.44 87 GLU A CA 1
ATOM 684 C C . GLU A 1 87 ? 2.691 10.283 -6.190 1.00 80.44 87 GLU A C 1
ATOM 686 O O . GLU A 1 87 ? 1.800 10.918 -5.624 1.00 80.44 87 GLU A O 1
ATOM 691 N N . ASN A 1 88 ? 2.831 8.965 -6.028 1.00 86.19 88 ASN A N 1
ATOM 692 C CA . ASN A 1 88 ? 1.931 8.157 -5.210 1.00 86.19 88 ASN A CA 1
ATOM 693 C C . ASN A 1 88 ? 1.947 8.558 -3.727 1.00 86.19 88 ASN A C 1
ATOM 695 O O . ASN A 1 88 ? 0.899 8.552 -3.088 1.00 86.19 88 ASN A O 1
ATOM 699 N N . ALA A 1 89 ? 3.110 8.894 -3.156 1.00 85.88 89 ALA A N 1
ATOM 700 C CA . ALA A 1 89 ? 3.218 9.249 -1.742 1.00 85.88 89 ALA A CA 1
ATOM 701 C C . ALA A 1 89 ? 2.492 10.567 -1.444 1.00 85.88 89 ALA A C 1
ATOM 703 O O . ALA A 1 89 ? 1.754 10.663 -0.459 1.00 85.88 89 ALA A O 1
ATOM 704 N N . ARG A 1 90 ? 2.645 11.556 -2.332 1.00 86.31 90 ARG A N 1
ATOM 705 C CA . ARG A 1 90 ? 1.892 12.810 -2.273 1.00 86.31 90 ARG A CA 1
ATOM 706 C C . ARG A 1 90 ? 0.388 12.561 -2.402 1.00 86.31 90 ARG A C 1
ATOM 708 O O . ARG A 1 90 ? -0.362 12.977 -1.521 1.00 86.31 90 ARG A O 1
ATOM 715 N N . TRP A 1 91 ? -0.032 11.833 -3.437 1.00 89.38 91 TRP A N 1
ATOM 716 C CA . TRP A 1 91 ? -1.445 11.539 -3.687 1.00 89.38 91 TRP A CA 1
ATOM 717 C C . TRP A 1 91 ? -2.110 10.799 -2.513 1.00 89.38 91 TRP A C 1
ATOM 719 O O . TRP A 1 91 ? -3.186 11.188 -2.067 1.00 8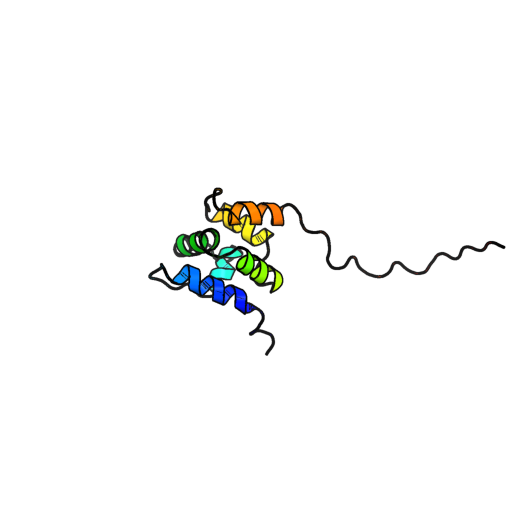9.38 91 TRP A O 1
ATOM 729 N N . ILE A 1 92 ? -1.450 9.788 -1.934 1.00 89.69 92 ILE A N 1
ATOM 730 C CA . ILE A 1 92 ? -1.972 9.029 -0.780 1.00 89.69 92 ILE A CA 1
ATOM 731 C C . ILE A 1 92 ? -2.217 9.933 0.429 1.00 89.69 92 ILE A C 1
ATOM 733 O O . ILE A 1 92 ? -3.212 9.759 1.131 1.00 89.69 92 ILE A O 1
ATOM 737 N N . ARG A 1 93 ? -1.327 10.895 0.692 1.00 86.50 93 ARG A N 1
ATOM 738 C CA . ARG A 1 93 ? -1.505 11.837 1.804 1.00 86.50 93 ARG A CA 1
ATOM 739 C C . ARG A 1 93 ? -2.665 12.792 1.564 1.00 86.50 93 ARG A C 1
ATOM 741 O O . ARG A 1 93 ? -3.392 13.073 2.510 1.00 86.50 93 ARG A O 1
ATOM 748 N N . GLU A 1 94 ? -2.859 13.250 0.329 1.00 87.69 94 GLU A N 1
ATOM 749 C CA . GLU A 1 94 ? -4.025 14.063 -0.038 1.00 87.69 94 GLU A CA 1
ATOM 750 C C . GLU A 1 94 ? -5.327 13.280 0.206 1.00 87.69 94 GLU A C 1
ATOM 752 O O . GLU A 1 94 ? -6.226 13.783 0.877 1.00 87.69 94 GLU A O 1
ATOM 757 N N . MET A 1 95 ? -5.378 12.010 -0.209 1.00 87.06 95 MET A N 1
ATOM 758 C CA . MET A 1 95 ? -6.536 11.129 0.015 1.00 87.06 95 MET A CA 1
ATOM 759 C C . MET A 1 95 ? -6.741 10.731 1.486 1.00 87.06 95 MET A C 1
ATOM 761 O O . MET A 1 95 ? -7.852 10.402 1.883 1.00 87.06 95 MET A O 1
ATOM 765 N N . ALA A 1 96 ? -5.688 10.724 2.307 1.00 86.38 96 ALA A N 1
ATOM 766 C CA . ALA A 1 96 ? -5.798 10.468 3.745 1.00 86.38 96 ALA A CA 1
ATOM 767 C C . ALA A 1 96 ? -6.222 11.718 4.541 1.00 86.38 96 ALA A C 1
ATOM 769 O O . ALA A 1 96 ? -6.803 11.587 5.618 1.00 86.38 96 ALA A O 1
ATOM 770 N N . ALA A 1 97 ? -5.897 12.915 4.041 1.00 81.06 97 ALA A N 1
ATOM 771 C CA . ALA A 1 97 ? -6.230 14.192 4.671 1.00 81.06 97 ALA A CA 1
ATOM 772 C C . ALA A 1 97 ? -7.692 14.598 4.447 1.00 81.06 97 ALA A C 1
ATOM 774 O O . ALA A 1 97 ? -8.274 15.251 5.313 1.00 81.06 97 ALA A O 1
ATOM 775 N N . ASP A 1 98 ? -8.278 14.191 3.320 1.00 65.75 98 ASP A N 1
ATOM 776 C CA . ASP A 1 98 ? -9.713 14.272 3.074 1.00 65.75 98 ASP A CA 1
ATOM 777 C C . ASP A 1 98 ? -10.328 12.891 3.334 1.00 65.75 98 ASP A C 1
ATOM 779 O O . ASP A 1 98 ? -10.351 12.044 2.437 1.00 65.75 98 ASP A O 1
ATOM 783 N N . PRO A 1 99 ? -10.792 12.590 4.562 1.00 55.28 99 PRO A N 1
ATOM 784 C CA . PRO A 1 99 ? -11.658 11.445 4.740 1.00 55.28 99 PRO A CA 1
ATOM 785 C C . PRO A 1 99 ? -12.927 11.779 3.966 1.00 55.28 99 PRO A C 1
ATOM 787 O O . PRO A 1 99 ? -13.790 12.472 4.502 1.00 55.28 99 PRO A O 1
ATOM 790 N N . VAL A 1 100 ? -13.012 11.341 2.705 1.00 52.47 100 VAL A N 1
ATOM 791 C CA . VAL A 1 100 ? -14.220 11.470 1.892 1.00 52.47 100 VAL A CA 1
ATOM 792 C C . VAL A 1 100 ? -15.384 11.026 2.770 1.00 52.47 100 VAL A C 1
ATOM 794 O O . VAL A 1 100 ? -15.477 9.873 3.202 1.00 52.47 100 VAL A O 1
ATOM 797 N N . ALA A 1 101 ? -16.170 12.009 3.193 1.00 44.53 101 ALA A N 1
ATOM 798 C CA . ALA A 1 101 ? -17.084 11.839 4.297 1.00 44.53 101 ALA A CA 1
ATOM 799 C C . ALA A 1 101 ? -18.169 10.841 3.886 1.00 44.53 101 ALA A C 1
ATOM 801 O O . ALA A 1 101 ? -18.937 11.106 2.968 1.00 44.53 101 ALA A O 1
ATOM 802 N N . GLY A 1 102 ? -18.213 9.708 4.589 1.00 42.78 102 GLY A N 1
ATOM 803 C CA . GLY A 1 102 ? -19.401 8.880 4.776 1.00 42.78 102 GLY A CA 1
ATOM 804 C C . GLY A 1 102 ? -20.046 8.314 3.512 1.00 42.78 102 GLY A C 1
ATOM 805 O O . GLY A 1 102 ? -21.015 8.865 2.998 1.00 42.78 102 GLY A O 1
ATOM 806 N N . ALA A 1 103 ? -19.641 7.104 3.126 1.00 45.34 103 ALA A N 1
ATOM 807 C CA . ALA A 1 103 ? -20.662 6.137 2.742 1.00 45.34 103 ALA A CA 1
ATOM 808 C C . ALA A 1 103 ? -21.516 5.860 3.996 1.00 45.34 103 ALA A C 1
ATOM 810 O O . ALA A 1 103 ? -20.977 5.482 5.036 1.00 45.34 103 ALA A O 1
ATOM 811 N N . ASP A 1 104 ? -22.819 6.111 3.877 1.00 42.41 104 ASP A N 1
ATOM 812 C CA . ASP A 1 104 ? -23.875 5.864 4.864 1.00 42.41 104 ASP A CA 1
ATOM 813 C C . ASP A 1 104 ? -23.812 6.682 6.167 1.00 42.41 104 ASP A C 1
ATOM 815 O O . ASP A 1 104 ? -23.536 6.190 7.263 1.00 42.41 104 ASP A O 1
ATOM 819 N N . ALA A 1 105 ? -24.224 7.950 6.060 1.00 40.28 105 ALA A N 1
ATOM 820 C CA . ALA A 1 105 ? -25.029 8.529 7.126 1.00 40.28 105 ALA A CA 1
ATOM 821 C C . ALA A 1 105 ? -26.305 7.686 7.257 1.00 40.28 105 ALA A C 1
ATOM 823 O O . ALA A 1 105 ? -27.166 7.682 6.380 1.00 40.28 105 ALA A O 1
ATOM 824 N N . ALA A 1 106 ? -26.325 6.936 8.353 1.00 42.81 106 ALA A N 1
ATOM 825 C CA . ALA A 1 106 ? -27.451 6.267 8.962 1.00 42.81 106 ALA A CA 1
ATOM 826 C C . ALA A 1 106 ? -28.819 6.862 8.595 1.00 42.81 106 ALA A C 1
ATOM 828 O O . ALA A 1 106 ? -29.040 8.062 8.720 1.00 42.81 106 ALA A O 1
ATOM 829 N N . ASP A 1 107 ? -29.715 5.940 8.245 1.00 42.09 107 ASP A N 1
ATOM 830 C CA . ASP A 1 107 ? -31.070 5.854 8.782 1.00 42.09 107 ASP A CA 1
ATOM 831 C C . ASP A 1 107 ? -31.895 7.139 8.675 1.00 42.09 107 ASP A C 1
ATOM 833 O O . ASP A 1 107 ? -31.759 8.081 9.453 1.00 42.09 107 ASP A O 1
ATOM 837 N N . ALA A 1 108 ? -32.784 7.114 7.683 1.00 46.09 108 ALA A N 1
ATOM 838 C CA . ALA A 1 108 ? -33.929 7.989 7.532 1.00 46.09 108 ALA A CA 1
ATOM 839 C C . ALA A 1 108 ? -34.409 8.540 8.881 1.00 46.09 108 ALA A C 1
ATOM 841 O O . ALA A 1 108 ? -35.031 7.839 9.682 1.00 46.09 108 ALA A O 1
ATOM 842 N N . GLU A 1 109 ? -34.121 9.822 9.096 1.00 41.75 109 GLU A N 1
ATOM 843 C CA . GLU A 1 109 ? -34.717 10.618 10.148 1.00 41.75 109 GLU A CA 1
ATOM 844 C C . GLU A 1 109 ? -36.237 10.478 10.051 1.00 41.75 109 GLU A C 1
ATOM 846 O O . GLU A 1 109 ? -36.889 11.004 9.151 1.00 41.75 109 GLU A O 1
ATOM 851 N N . SER A 1 110 ? -36.749 9.659 10.967 1.00 45.28 110 SER A N 1
ATOM 852 C CA . SER A 1 110 ? -38.077 9.670 11.557 1.00 45.28 110 SER A CA 1
ATOM 853 C C . SER A 1 110 ? -39.009 10.727 10.960 1.00 45.28 110 SER A C 1
ATOM 855 O O . SER A 1 110 ? -38.950 11.910 11.296 1.00 45.28 110 SER A O 1
ATOM 857 N N . ASP A 1 111 ? -39.932 10.237 10.137 1.00 45.12 111 ASP A N 1
ATOM 858 C CA . ASP A 1 111 ? -41.207 10.854 9.786 1.00 45.12 111 ASP A CA 1
ATOM 859 C C . ASP A 1 111 ? -41.979 11.204 11.076 1.00 45.12 111 ASP A C 1
ATOM 861 O O . ASP A 1 111 ? -42.788 10.441 11.606 1.00 45.12 111 ASP A O 1
ATOM 865 N N . ARG A 1 112 ? -41.626 12.340 11.676 1.00 54.22 112 ARG A N 1
ATOM 866 C CA . ARG A 1 112 ? -42.263 12.909 12.863 1.00 54.22 112 ARG A CA 1
ATOM 867 C C . ARG A 1 112 ? -42.189 14.424 12.817 1.00 54.22 112 ARG A C 1
ATOM 869 O O . ARG A 1 112 ? -41.641 15.032 13.720 1.00 54.22 112 ARG A O 1
ATOM 876 N N . PHE A 1 113 ? -42.850 15.039 11.842 1.00 50.44 113 PHE A N 1
ATOM 877 C CA . PHE A 1 113 ? -43.517 16.314 12.103 1.00 50.44 113 PHE A CA 1
ATOM 878 C C . PHE A 1 113 ? -44.857 16.388 11.377 1.00 50.44 113 PHE A C 1
ATOM 880 O O . PHE A 1 113 ? -44.993 16.828 10.243 1.00 50.44 113 PHE A O 1
ATOM 887 N N . HIS A 1 114 ? -45.868 15.976 12.134 1.00 54.97 114 HIS A N 1
ATOM 888 C CA . HIS A 1 114 ? -47.179 16.598 12.161 1.00 54.97 114 HIS A CA 1
ATOM 889 C C . HIS A 1 114 ? -47.024 18.133 12.127 1.00 54.97 114 HIS A C 1
ATOM 891 O O . HIS A 1 114 ? -46.496 18.720 13.074 1.00 54.97 114 HIS A O 1
ATOM 897 N N . TYR A 1 115 ? -47.486 18.773 11.051 1.00 45.09 115 TYR A N 1
ATOM 898 C CA . TYR A 1 115 ? -47.894 20.175 11.078 1.00 45.09 115 TYR A CA 1
ATOM 899 C C . TYR A 1 115 ? -49.257 20.307 10.393 1.00 45.09 115 TYR A C 1
ATOM 901 O O . TYR A 1 115 ? -49.399 20.156 9.181 1.00 45.09 115 TYR A O 1
ATOM 909 N N . ASP A 1 116 ? -50.251 20.519 11.246 1.00 54.97 116 ASP A N 1
ATOM 910 C CA . ASP A 1 116 ? -51.601 20.990 10.964 1.00 54.97 116 ASP A CA 1
ATOM 911 C C . ASP A 1 116 ? -51.560 22.372 10.289 1.00 54.97 116 ASP A C 1
ATOM 913 O O . ASP A 1 116 ? -50.743 23.219 10.659 1.00 54.97 116 ASP A O 1
ATOM 917 N N . GLY A 1 117 ? -52.429 22.624 9.305 1.00 60.16 117 GLY A N 1
ATOM 918 C CA . GLY A 1 117 ? -52.515 23.961 8.720 1.00 60.16 117 GLY A CA 1
ATOM 919 C C . GLY A 1 117 ? -53.361 24.120 7.460 1.00 60.16 117 GLY A C 1
ATOM 920 O O . GLY A 1 117 ? -52.807 24.474 6.419 1.00 60.16 117 GLY A O 1
ATOM 921 N N . ARG A 1 118 ? -54.686 23.986 7.629 1.00 52.00 118 ARG A N 1
ATOM 922 C CA . ARG A 1 118 ? -55.804 24.644 6.904 1.00 52.00 118 ARG A CA 1
ATOM 923 C C . ARG A 1 118 ? -56.829 23.708 6.269 1.00 52.00 118 ARG A C 1
ATOM 925 O O . ARG A 1 118 ? -56.461 22.901 5.393 1.00 52.00 118 ARG A O 1
#

Foldseek 3Di:
DLVVQLCPLLVVLQ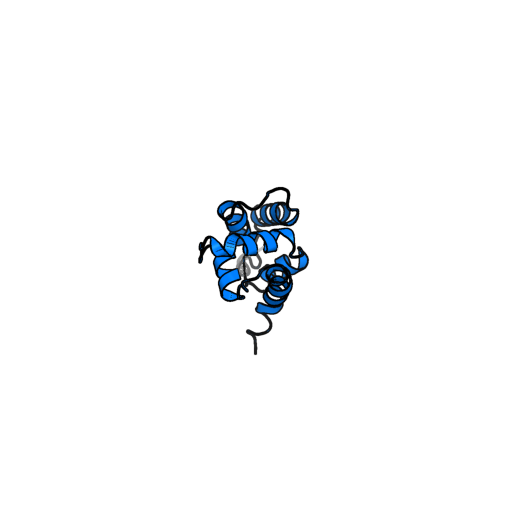VQLCPVPPDGDDSVRLLCLLQVVDDPLVCLSSLLSSLAPRDPVSVVSNVVSVSHHLLSNLVSCVSSVHDCPRPSNVVSVVCVVDPVDDPDPDDDPDPDDDDDDD

pLDDT: mean 78.57, std 17.39, range [39.59, 92.62]

Organism: NCBI:txid1265931

Radius of gyration: 19.41 Å; chains: 1; bounding box: 72×43×23 Å

Sequence (118 aa):
MADTIKNRAIWRALTTINAPLPSHIDADTLTACLALSTTDPRWRPHVRAFFREVGVEVIMDMVVEGAITFDSLSKAISFWDVDEDYENARWIREMAADPVAGADAADAESDRFHYDGR